Protein AF-A0A919GKR4-F1 (afdb_monomer_lite)

Structure (mmCIF, N/CA/C/O backbone):
data_AF-A0A919GKR4-F1
#
_entry.id   AF-A0A919GKR4-F1
#
loop_
_atom_site.group_PDB
_atom_site.id
_atom_site.type_symbol
_atom_site.label_atom_id
_atom_site.label_alt_id
_atom_site.label_comp_id
_atom_site.label_asym_id
_atom_site.label_entity_id
_atom_site.label_seq_id
_atom_site.pdbx_PDB_ins_code
_atom_site.Cartn_x
_atom_site.Cartn_y
_atom_site.Cartn_z
_atom_site.occupancy
_atom_site.B_iso_or_equiv
_atom_site.auth_seq_id
_atom_site.auth_comp_id
_atom_site.auth_asym_id
_atom_site.auth_atom_id
_atom_site.pdbx_PDB_model_num
ATOM 1 N N . MET A 1 1 ? -2.714 -16.351 -31.106 1.00 46.91 1 MET A N 1
ATOM 2 C CA . MET A 1 1 ? -1.427 -17.056 -31.265 1.00 46.91 1 MET A CA 1
ATOM 3 C C . MET A 1 1 ? -0.667 -16.316 -32.355 1.00 46.91 1 MET A C 1
ATOM 5 O O . MET A 1 1 ? -1.155 -16.273 -33.475 1.00 46.91 1 MET A O 1
ATOM 9 N N . LEU A 1 2 ? 0.404 -15.600 -32.004 1.00 59.09 2 LEU A N 1
ATOM 10 C CA . LEU A 1 2 ? 1.210 -14.805 -32.942 1.00 59.09 2 LEU A CA 1
ATOM 11 C C . LEU A 1 2 ? 2.044 -15.771 -33.797 1.00 59.09 2 LEU A C 1
ATOM 13 O O . LEU A 1 2 ? 3.180 -16.077 -33.456 1.00 59.09 2 LEU A O 1
ATOM 17 N N . ALA A 1 3 ? 1.441 -16.348 -34.834 1.00 63.16 3 ALA A N 1
ATOM 18 C CA . ALA A 1 3 ? 2.159 -17.177 -35.792 1.00 63.16 3 ALA A CA 1
ATOM 19 C C . ALA A 1 3 ? 2.723 -16.273 -36.889 1.00 63.16 3 ALA A C 1
ATOM 21 O O . ALA A 1 3 ? 1.982 -15.492 -37.488 1.00 63.16 3 ALA A O 1
ATOM 22 N N . ALA A 1 4 ? 4.022 -16.392 -37.149 1.00 66.75 4 ALA A N 1
ATOM 23 C CA . ALA A 1 4 ? 4.719 -15.628 -38.171 1.00 66.75 4 ALA A CA 1
ATOM 24 C C . ALA A 1 4 ? 5.167 -16.570 -39.304 1.00 66.75 4 ALA A C 1
ATOM 26 O O . ALA A 1 4 ? 6.333 -16.947 -39.374 1.00 66.75 4 ALA A O 1
ATOM 27 N N . PRO A 1 5 ? 4.246 -16.988 -40.196 1.00 70.94 5 PRO A N 1
ATOM 28 C CA . PRO A 1 5 ? 4.514 -18.006 -41.221 1.00 70.94 5 PRO A CA 1
ATOM 29 C C . PRO A 1 5 ? 5.500 -17.556 -42.312 1.00 70.94 5 PRO A C 1
ATOM 31 O O . PRO A 1 5 ? 5.825 -18.335 -43.197 1.00 70.94 5 PRO A O 1
ATOM 34 N N . HIS A 1 6 ? 5.946 -16.299 -42.268 1.00 77.06 6 HIS A N 1
ATOM 35 C CA . HIS A 1 6 ? 6.882 -15.692 -43.212 1.00 77.06 6 HIS A CA 1
ATOM 36 C C . HIS A 1 6 ? 8.323 -15.623 -42.675 1.00 77.06 6 HIS A C 1
ATOM 38 O O . HIS A 1 6 ? 9.181 -15.054 -43.343 1.00 77.06 6 HIS A O 1
ATOM 44 N N . LEU A 1 7 ? 8.584 -16.131 -41.464 1.00 78.62 7 LEU A N 1
ATOM 45 C CA . LEU A 1 7 ? 9.922 -16.146 -40.872 1.00 78.62 7 LEU A CA 1
ATOM 46 C C . LEU A 1 7 ? 10.597 -17.510 -41.023 1.00 78.62 7 LEU A C 1
ATOM 48 O O . LEU A 1 7 ? 9.984 -18.551 -40.792 1.00 78.62 7 LEU A O 1
ATOM 52 N N . GLU A 1 8 ? 11.889 -17.468 -41.350 1.00 81.81 8 GLU A N 1
ATOM 53 C CA . GLU A 1 8 ? 12.755 -18.644 -41.409 1.00 81.81 8 GLU A CA 1
ATOM 54 C C . GLU A 1 8 ? 12.859 -19.332 -40.033 1.00 81.81 8 GLU A C 1
ATOM 56 O O . GLU A 1 8 ? 12.955 -18.642 -39.004 1.00 81.81 8 GLU A O 1
ATOM 61 N N . PRO A 1 9 ? 12.896 -20.678 -39.984 1.00 73.88 9 PRO A N 1
ATOM 62 C CA . PRO A 1 9 ? 13.061 -21.433 -38.745 1.00 73.88 9 PRO A CA 1
ATOM 63 C C . PRO A 1 9 ? 14.278 -20.966 -37.934 1.00 73.88 9 PRO A C 1
ATOM 65 O O . PRO A 1 9 ? 15.382 -20.846 -38.456 1.00 73.88 9 PRO A O 1
ATOM 68 N N . GLY A 1 10 ? 14.076 -20.710 -36.639 1.00 78.50 10 GLY A N 1
ATOM 69 C CA . GLY A 1 10 ? 15.117 -20.190 -35.741 1.00 78.50 10 GLY A CA 1
ATOM 70 C C . GLY A 1 10 ? 15.187 -18.661 -35.660 1.00 78.50 10 GLY A C 1
ATOM 71 O O . GLY A 1 10 ? 15.943 -18.135 -34.844 1.00 78.50 10 GLY A O 1
ATOM 72 N N . THR A 1 11 ? 14.373 -17.940 -36.435 1.00 82.69 11 THR A N 1
ATOM 73 C CA . THR A 1 11 ? 14.304 -16.474 -36.374 1.00 82.69 11 THR A CA 1
ATOM 74 C C . THR A 1 11 ? 13.203 -16.013 -35.423 1.00 82.69 11 THR A C 1
ATOM 76 O O . THR A 1 11 ? 12.078 -16.512 -35.451 1.00 82.69 11 THR A O 1
ATOM 79 N N . VAL A 1 12 ? 13.511 -15.030 -34.576 1.00 82.25 12 VAL A N 1
ATOM 80 C CA . VAL A 1 12 ? 12.524 -14.412 -33.682 1.00 82.25 12 VAL A CA 1
ATOM 81 C C . VAL A 1 12 ? 11.721 -13.368 -34.455 1.00 82.25 12 VAL A C 1
ATOM 83 O O . VAL A 1 12 ? 12.293 -12.436 -35.022 1.00 82.25 12 VAL A O 1
ATOM 86 N N . ASP A 1 13 ? 10.391 -13.471 -34.418 1.00 88.62 13 ASP A N 1
ATOM 87 C CA . ASP A 1 13 ? 9.524 -12.364 -34.823 1.00 88.62 13 ASP A CA 1
ATOM 88 C C . ASP A 1 13 ? 9.661 -11.227 -33.802 1.00 88.62 13 ASP A C 1
ATOM 90 O O . ASP A 1 13 ? 9.062 -11.243 -32.721 1.00 88.62 13 ASP A O 1
ATOM 94 N N . TRP A 1 14 ? 10.474 -10.228 -34.140 1.00 87.44 14 TRP A N 1
ATOM 95 C CA . TRP A 1 14 ? 10.726 -9.093 -33.261 1.00 87.44 14 TRP A CA 1
ATOM 96 C C . TRP A 1 14 ? 9.448 -8.307 -32.947 1.00 87.44 14 TRP A C 1
ATOM 98 O O . TRP A 1 14 ? 9.331 -7.776 -31.847 1.00 87.44 14 TRP A O 1
ATOM 108 N N . ARG A 1 15 ? 8.467 -8.260 -33.861 1.00 90.44 15 ARG A N 1
ATOM 109 C CA . ARG A 1 15 ? 7.211 -7.524 -33.652 1.00 90.44 15 ARG A CA 1
ATOM 110 C C . ARG A 1 15 ? 6.349 -8.235 -32.623 1.00 90.44 15 ARG A C 1
ATOM 112 O O . ARG A 1 15 ? 5.851 -7.597 -31.695 1.00 90.44 15 ARG A O 1
ATOM 119 N N . ALA A 1 16 ? 6.212 -9.554 -32.763 1.00 88.50 16 ALA A N 1
ATOM 120 C CA . ALA A 1 16 ? 5.515 -10.382 -31.787 1.00 88.50 16 ALA A CA 1
ATOM 121 C C . ALA A 1 16 ? 6.204 -10.313 -30.415 1.00 88.50 16 ALA A C 1
ATOM 123 O O . ALA A 1 16 ? 5.535 -10.101 -29.404 1.00 88.50 16 ALA A O 1
ATOM 124 N N . TYR A 1 17 ? 7.538 -10.396 -30.385 1.00 90.25 17 TYR A N 1
ATOM 125 C CA . TYR A 1 17 ? 8.323 -10.253 -29.161 1.00 90.25 17 TYR A CA 1
ATOM 126 C C . TYR A 1 17 ? 8.105 -8.890 -28.490 1.00 90.25 17 TYR A C 1
ATOM 128 O O . TYR A 1 17 ? 7.790 -8.834 -27.301 1.00 90.25 17 TYR A O 1
ATOM 136 N N . THR A 1 18 ? 8.194 -7.787 -29.244 1.00 94.44 18 THR A N 1
ATOM 137 C CA . THR A 1 18 ? 7.924 -6.440 -28.725 1.00 94.44 18 THR A CA 1
ATOM 138 C C . THR A 1 18 ? 6.516 -6.344 -28.146 1.00 94.44 1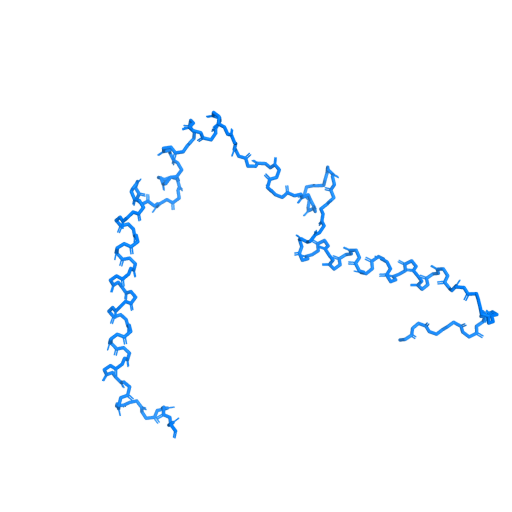8 THR A C 1
ATOM 140 O O . THR A 1 18 ? 6.354 -5.829 -27.041 1.00 94.44 18 THR A O 1
ATOM 143 N N . PHE A 1 19 ? 5.501 -6.872 -28.835 1.00 95.19 19 PHE A N 1
ATOM 144 C CA . PHE A 1 19 ? 4.130 -6.848 -28.330 1.00 95.19 19 PHE A CA 1
ATOM 145 C C . PHE A 1 19 ? 3.978 -7.640 -27.026 1.00 95.19 19 PHE A C 1
ATOM 147 O O . PHE A 1 19 ? 3.381 -7.136 -26.076 1.00 95.19 19 PHE A O 1
ATOM 154 N N . CYS A 1 20 ? 4.566 -8.836 -26.940 1.00 94.75 20 CYS A N 1
ATOM 155 C CA . CYS A 1 20 ? 4.568 -9.636 -25.715 1.00 94.75 20 CYS A CA 1
ATOM 156 C C . CYS A 1 20 ? 5.230 -8.902 -24.542 1.00 94.75 20 CYS A C 1
ATOM 158 O O . CYS A 1 20 ? 4.668 -8.860 -23.449 1.00 94.75 20 CYS A O 1
ATOM 160 N N . VAL A 1 21 ? 6.393 -8.279 -24.760 1.00 96.25 21 VAL A N 1
ATOM 161 C CA . VAL A 1 21 ? 7.084 -7.506 -23.715 1.00 96.25 21 VAL A CA 1
ATOM 162 C C . VAL A 1 21 ? 6.247 -6.301 -23.276 1.00 96.25 21 VAL A C 1
ATOM 164 O O . VAL A 1 21 ? 6.151 -6.027 -22.077 1.00 96.25 21 VAL A O 1
ATOM 167 N N . LEU A 1 22 ? 5.615 -5.592 -24.216 1.00 96.94 22 LEU A N 1
ATOM 168 C CA . LEU A 1 22 ? 4.751 -4.448 -23.912 1.00 96.94 22 LEU A CA 1
ATOM 169 C C . LEU A 1 22 ? 3.504 -4.857 -23.120 1.00 96.94 22 LEU A C 1
ATOM 171 O O . LEU A 1 22 ? 3.163 -4.183 -22.148 1.00 96.94 22 LEU A O 1
ATOM 175 N N . GLU A 1 23 ? 2.847 -5.955 -23.497 1.00 96.81 23 GLU A N 1
ATOM 176 C CA . GLU A 1 23 ? 1.675 -6.476 -22.785 1.00 96.81 23 GLU A CA 1
ATOM 177 C C . GLU A 1 23 ? 2.044 -6.887 -21.358 1.00 96.81 23 GLU A C 1
ATOM 179 O O . GLU A 1 23 ? 1.436 -6.395 -20.404 1.00 96.81 23 GLU A O 1
ATOM 184 N N . GLN A 1 24 ? 3.113 -7.671 -21.199 1.00 97.25 24 GLN A N 1
ATOM 185 C CA . GLN A 1 24 ? 3.580 -8.109 -19.888 1.00 97.25 24 GLN A CA 1
ATOM 186 C C . GLN A 1 24 ? 3.980 -6.916 -19.009 1.00 97.25 24 GLN A C 1
ATOM 188 O O . GLN A 1 24 ? 3.591 -6.842 -17.841 1.00 97.25 24 GLN A O 1
ATOM 193 N N . THR A 1 25 ? 4.699 -5.940 -19.567 1.00 96.62 25 THR A N 1
ATOM 194 C CA . THR A 1 25 ? 5.080 -4.717 -18.844 1.00 96.62 25 THR A CA 1
ATOM 195 C C . THR A 1 25 ? 3.843 -3.935 -18.411 1.00 96.62 25 THR A C 1
ATOM 197 O O . THR A 1 25 ? 3.731 -3.541 -17.251 1.00 96.62 25 THR A O 1
ATOM 200 N N . HIS A 1 26 ? 2.872 -3.747 -19.306 1.00 96.19 26 HIS A N 1
ATOM 201 C CA . HIS A 1 26 ? 1.622 -3.067 -18.983 1.00 96.19 26 HIS A CA 1
ATOM 202 C C . HIS A 1 26 ? 0.838 -3.798 -17.884 1.00 96.19 26 HIS A C 1
ATOM 204 O O . HIS A 1 26 ? 0.339 -3.161 -16.951 1.00 96.19 26 HIS A O 1
ATOM 210 N N . ARG A 1 27 ? 0.781 -5.132 -17.935 1.00 97.69 27 ARG A N 1
ATOM 211 C CA . ARG A 1 27 ? 0.148 -5.959 -16.905 1.00 97.69 27 ARG A CA 1
ATOM 212 C C . ARG A 1 27 ? 0.829 -5.794 -15.547 1.00 97.69 27 ARG A C 1
ATOM 214 O O . ARG A 1 27 ? 0.131 -5.594 -14.554 1.00 97.69 27 ARG A O 1
ATOM 221 N N . MET A 1 28 ? 2.161 -5.800 -15.503 1.00 97.50 28 MET A N 1
ATOM 222 C CA . MET A 1 28 ? 2.932 -5.597 -14.269 1.00 97.50 28 MET A CA 1
ATOM 223 C C . MET A 1 28 ? 2.793 -4.174 -13.707 1.00 97.50 28 MET A C 1
ATOM 225 O O . MET A 1 28 ? 2.729 -3.996 -12.489 1.00 97.50 28 MET A O 1
ATOM 229 N N . LEU A 1 29 ? 2.693 -3.156 -14.568 1.00 96.50 29 LEU A N 1
ATOM 230 C CA . LEU A 1 29 ? 2.408 -1.775 -14.155 1.00 96.50 29 LEU A CA 1
ATOM 231 C C . LEU A 1 29 ? 0.996 -1.656 -13.558 1.00 96.50 29 LEU A C 1
ATOM 233 O O . LEU A 1 29 ? 0.797 -0.982 -12.543 1.00 96.50 29 LEU A O 1
ATOM 237 N N . ARG A 1 30 ? 0.005 -2.340 -14.150 1.00 95.75 30 ARG A N 1
ATOM 238 C CA . ARG A 1 30 ? -1.376 -2.381 -13.640 1.00 95.75 30 ARG A CA 1
ATOM 239 C C . ARG A 1 30 ? -1.499 -3.104 -12.307 1.00 95.75 30 ARG A C 1
ATOM 241 O O . ARG A 1 30 ? -2.208 -2.606 -11.438 1.00 95.75 30 ARG A O 1
ATOM 248 N N . SER A 1 31 ? -0.808 -4.227 -12.133 1.00 95.56 31 SER A N 1
ATOM 249 C CA . SER A 1 31 ? -0.786 -4.974 -10.872 1.00 95.56 31 SER A CA 1
ATOM 250 C C . SER A 1 31 ? 0.144 -4.369 -9.814 1.00 95.56 31 SER A C 1
ATOM 252 O O . SER A 1 31 ? 0.263 -4.938 -8.733 1.00 95.56 31 SER A O 1
ATOM 254 N N . LYS A 1 32 ? 0.784 -3.221 -10.100 1.00 93.50 32 LYS A N 1
ATOM 255 C CA . LYS A 1 32 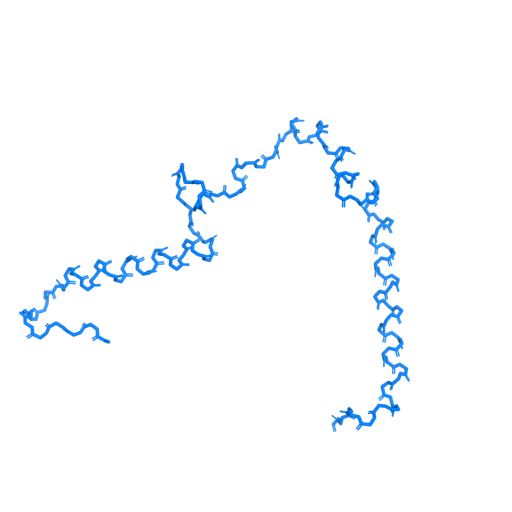? 1.715 -2.526 -9.193 1.00 93.50 32 LYS A CA 1
ATOM 256 C C . LYS A 1 32 ? 2.897 -3.409 -8.753 1.00 93.50 32 LYS A C 1
ATOM 258 O O . LYS A 1 32 ? 3.361 -3.302 -7.622 1.00 93.50 32 LYS A O 1
ATOM 263 N N . GLN A 1 33 ? 3.379 -4.272 -9.651 1.00 95.62 33 GLN A N 1
ATOM 264 C CA . GLN A 1 33 ? 4.577 -5.099 -9.438 1.00 95.62 33 GLN A CA 1
ATOM 265 C C . GLN A 1 33 ? 5.863 -4.394 -9.876 1.00 95.62 33 GLN A C 1
ATOM 267 O O . GLN A 1 33 ? 6.917 -4.607 -9.285 1.00 95.62 33 GLN A O 1
ATOM 272 N N . VAL A 1 34 ? 5.778 -3.547 -10.903 1.00 95.56 34 VAL A N 1
ATOM 273 C CA . VAL A 1 34 ? 6.874 -2.673 -11.341 1.00 95.56 34 VAL A CA 1
ATOM 274 C C . VAL A 1 34 ? 6.392 -1.233 -11.363 1.00 95.56 34 VAL A C 1
ATOM 276 O O . VAL A 1 34 ? 5.202 -0.967 -11.548 1.00 95.56 34 VAL A O 1
ATOM 279 N N . PHE A 1 35 ? 7.329 -0.305 -11.193 1.00 96.06 35 PHE A N 1
ATOM 280 C CA . PHE A 1 35 ? 7.040 1.119 -11.120 1.00 96.06 35 PHE A CA 1
ATOM 281 C C . PHE A 1 35 ? 7.938 1.902 -12.068 1.00 96.06 35 PHE A C 1
ATOM 283 O O . PHE A 1 35 ? 9.140 1.653 -12.166 1.00 96.06 35 PHE A O 1
ATOM 290 N N . ALA A 1 36 ? 7.352 2.877 -12.755 1.00 94.25 36 ALA A N 1
ATOM 291 C CA . ALA A 1 36 ? 8.082 3.767 -13.643 1.00 94.25 36 ALA A CA 1
ATOM 292 C C . ALA A 1 36 ? 8.603 4.980 -12.861 1.00 94.25 36 ALA A C 1
ATOM 294 O O . ALA A 1 36 ? 7.826 5.731 -12.263 1.00 94.25 36 ALA A O 1
ATOM 295 N N . LYS A 1 37 ? 9.922 5.201 -12.891 1.00 92.94 37 LYS A N 1
ATOM 296 C CA . LYS A 1 37 ? 10.538 6.400 -12.304 1.00 92.94 37 LYS A CA 1
ATOM 297 C C . LYS A 1 37 ? 9.961 7.659 -12.957 1.00 92.94 37 LYS A C 1
ATOM 299 O O . LYS A 1 37 ? 9.706 7.671 -14.158 1.00 92.94 37 LYS A O 1
ATOM 304 N N . ASN A 1 38 ? 9.750 8.706 -12.161 1.00 87.56 38 ASN A N 1
ATOM 305 C CA . ASN A 1 38 ? 9.207 10.002 -12.595 1.00 87.56 38 ASN A CA 1
ATOM 306 C C . ASN A 1 38 ? 7.817 9.946 -13.261 1.00 87.56 38 ASN A C 1
ATOM 308 O O . ASN A 1 38 ? 7.395 10.912 -13.892 1.00 87.56 38 ASN A O 1
ATOM 312 N N . SER A 1 39 ? 7.074 8.845 -13.113 1.00 90.62 39 SER A N 1
ATOM 313 C CA . SER A 1 39 ? 5.697 8.753 -13.598 1.00 90.62 39 SER A CA 1
ATOM 314 C C . SER A 1 39 ? 4.708 9.107 -12.493 1.00 90.62 39 SER A C 1
ATOM 316 O O . SER A 1 39 ? 4.719 8.507 -11.421 1.00 90.62 39 SER A O 1
ATOM 318 N N . SER A 1 40 ? 3.786 10.029 -12.771 1.00 87.56 40 SER A N 1
ATOM 319 C CA . SER A 1 40 ? 2.665 10.317 -11.869 1.00 87.56 40 SER A CA 1
ATOM 320 C C . SER A 1 40 ? 1.658 9.162 -11.806 1.00 87.56 40 SER A C 1
ATOM 322 O O . SER A 1 40 ? 1.123 8.869 -10.741 1.00 87.56 40 SER A O 1
ATOM 324 N N . LYS A 1 41 ? 1.423 8.479 -12.934 1.00 92.69 41 LYS A N 1
ATOM 325 C CA . LYS A 1 41 ? 0.434 7.394 -13.066 1.00 92.69 41 LYS A CA 1
ATOM 326 C C . LYS A 1 41 ? 0.976 6.026 -12.640 1.00 92.69 41 LYS A C 1
ATOM 328 O O . LYS A 1 41 ? 0.265 5.237 -12.013 1.00 92.69 41 LYS A O 1
ATOM 333 N N . TRP A 1 42 ? 2.223 5.735 -13.003 1.00 95.19 42 TRP A N 1
ATOM 334 C CA . TRP A 1 42 ? 2.845 4.422 -12.815 1.00 95.19 42 TRP A CA 1
ATOM 335 C C . TRP A 1 42 ? 4.023 4.425 -11.834 1.00 95.19 42 TRP A C 1
ATOM 337 O O . TRP A 1 42 ? 4.714 3.415 -11.722 1.00 95.19 42 TRP A O 1
ATOM 347 N N . GLY A 1 43 ? 4.271 5.536 -11.138 1.00 94.12 43 GLY A N 1
ATOM 348 C CA . GLY A 1 43 ? 5.294 5.612 -10.098 1.00 94.12 43 GLY A CA 1
ATOM 349 C C . GLY A 1 43 ? 4.934 4.805 -8.854 1.00 94.12 43 GLY A C 1
ATOM 350 O O . GLY A 1 43 ? 3.773 4.433 -8.653 1.00 94.12 43 GLY A O 1
ATOM 351 N N . ASP A 1 44 ? 5.943 4.541 -8.023 1.00 93.62 44 ASP A N 1
ATOM 352 C CA . ASP A 1 44 ? 5.747 3.894 -6.729 1.00 93.62 44 ASP A CA 1
ATOM 353 C C . ASP A 1 44 ? 5.069 4.882 -5.768 1.00 93.62 44 ASP A C 1
ATOM 355 O O . ASP A 1 44 ? 5.678 5.899 -5.415 1.00 93.62 44 ASP A O 1
ATOM 359 N N . PRO A 1 45 ? 3.821 4.630 -5.332 1.00 88.56 45 PRO A N 1
ATOM 360 C CA . PRO A 1 45 ? 3.156 5.508 -4.378 1.00 88.56 45 PRO A CA 1
ATOM 361 C C . PRO A 1 45 ? 3.889 5.559 -3.032 1.00 88.56 45 PRO A C 1
ATOM 363 O O . PRO A 1 45 ? 3.795 6.564 -2.331 1.00 88.56 45 PRO A O 1
ATOM 366 N N . ARG A 1 46 ? 4.653 4.514 -2.679 1.00 88.50 46 ARG A N 1
ATOM 367 C CA . ARG A 1 46 ? 5.379 4.434 -1.407 1.00 88.50 46 ARG A CA 1
ATOM 368 C C . ARG A 1 46 ? 6.569 5.378 -1.345 1.00 88.50 46 ARG A C 1
ATOM 370 O O . ARG A 1 46 ? 6.945 5.800 -0.259 1.00 88.50 46 ARG A O 1
ATOM 377 N N . ALA A 1 47 ? 7.107 5.780 -2.495 1.00 88.12 47 ALA A N 1
ATOM 378 C CA . ALA A 1 47 ? 8.202 6.743 -2.564 1.00 88.12 47 ALA A CA 1
ATOM 379 C C . ALA A 1 47 ? 7.823 8.134 -2.017 1.00 88.12 47 ALA A C 1
ATOM 381 O O . ALA A 1 47 ? 8.702 8.956 -1.785 1.00 88.12 47 ALA A O 1
ATOM 382 N N . LYS A 1 48 ? 6.525 8.409 -1.826 1.00 86.06 48 LYS A N 1
ATOM 383 C CA . LYS A 1 48 ? 6.008 9.665 -1.261 1.00 86.06 48 LYS A CA 1
ATOM 384 C C . LYS A 1 48 ? 5.643 9.566 0.222 1.00 86.06 48 LYS A C 1
ATOM 386 O O . LYS A 1 48 ? 5.104 10.526 0.767 1.00 86.06 48 LYS A O 1
ATOM 391 N N . LEU A 1 49 ? 5.854 8.413 0.857 1.00 90.69 49 LEU A N 1
ATOM 392 C CA . LEU A 1 49 ? 5.521 8.245 2.267 1.00 90.69 49 LEU A CA 1
ATOM 393 C C . LEU A 1 49 ? 6.465 9.072 3.138 1.00 90.69 49 LEU A C 1
ATOM 395 O O . LEU A 1 49 ? 7.669 9.138 2.887 1.00 90.69 49 LEU A O 1
ATOM 399 N N . LEU A 1 50 ? 5.896 9.684 4.176 1.00 92.19 50 LEU A N 1
ATOM 400 C CA . LEU A 1 50 ? 6.676 10.331 5.220 1.00 92.19 50 LEU A CA 1
ATOM 401 C C . LEU A 1 50 ? 7.476 9.265 5.972 1.00 92.19 50 LEU A C 1
ATOM 403 O O . LEU A 1 50 ? 6.970 8.180 6.257 1.00 92.19 50 LEU A O 1
ATOM 407 N N . ALA A 1 51 ? 8.720 9.588 6.302 1.00 91.94 51 ALA A N 1
ATOM 408 C CA . ALA A 1 51 ? 9.611 8.722 7.057 1.00 91.94 51 ALA A CA 1
ATOM 409 C C . ALA A 1 51 ? 10.428 9.549 8.055 1.00 91.94 51 ALA A C 1
ATOM 411 O O . ALA A 1 51 ? 10.595 10.760 7.884 1.00 91.94 51 ALA A O 1
ATOM 412 N N . GLY A 1 52 ? 10.939 8.882 9.092 1.00 93.62 52 GLY A N 1
ATOM 413 C CA . GLY A 1 52 ? 11.764 9.507 10.123 1.00 93.62 52 GLY A CA 1
ATOM 414 C C . GLY A 1 52 ? 11.048 10.663 10.820 1.00 93.62 52 GLY A C 1
ATOM 415 O O . GLY A 1 52 ? 9.877 10.558 11.178 1.00 93.62 52 GLY A O 1
ATOM 416 N N . GLU A 1 53 ? 11.752 11.779 10.982 1.00 94.19 53 GLU A N 1
ATOM 417 C CA . GLU A 1 53 ? 11.254 12.954 11.700 1.00 94.19 53 GLU A CA 1
ATOM 418 C C . GLU A 1 53 ? 9.980 13.545 11.078 1.00 94.19 53 GLU A C 1
ATOM 420 O O . GLU A 1 53 ? 9.041 13.877 11.798 1.00 94.19 53 GLU A O 1
ATOM 425 N N . ALA A 1 54 ? 9.898 13.605 9.745 1.00 92.56 54 ALA A N 1
ATOM 426 C CA . ALA A 1 54 ? 8.716 14.126 9.059 1.00 92.56 54 ALA A CA 1
ATOM 427 C C . ALA A 1 54 ? 7.462 13.282 9.347 1.00 92.56 54 ALA A C 1
ATOM 429 O O . ALA A 1 54 ? 6.356 13.815 9.433 1.00 92.56 54 ALA A O 1
ATOM 430 N N . TRP A 1 55 ? 7.626 11.964 9.522 1.00 93.12 55 TRP A N 1
ATOM 431 C CA . TRP A 1 55 ? 6.533 11.102 9.968 1.00 93.12 55 TRP A CA 1
ATO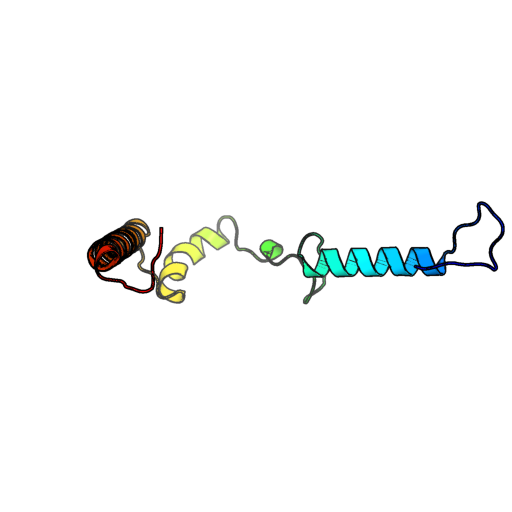M 432 C C . TRP A 1 55 ? 6.184 11.353 11.431 1.00 93.12 55 TRP A C 1
ATOM 434 O O . TRP A 1 55 ? 5.012 11.541 11.733 1.00 93.12 55 TRP A O 1
ATOM 444 N N . GLU A 1 56 ? 7.169 11.409 12.327 1.00 93.38 56 GLU A N 1
ATOM 445 C CA . GLU A 1 56 ? 6.925 11.631 13.759 1.00 93.38 56 GLU A CA 1
ATOM 446 C C . GLU A 1 56 ? 6.211 12.962 14.041 1.00 93.38 56 GLU A C 1
ATOM 448 O O . GLU A 1 56 ? 5.322 13.012 14.889 1.00 93.38 56 GLU A O 1
ATOM 453 N N . GLN A 1 57 ? 6.517 14.015 13.279 1.00 93.75 57 GLN A N 1
ATOM 454 C CA . GLN A 1 57 ? 5.825 15.305 13.368 1.00 93.75 57 GLN A CA 1
ATOM 455 C C . GLN A 1 57 ? 4.364 15.229 12.896 1.00 93.75 57 GLN A C 1
ATOM 457 O O . GLN A 1 57 ? 3.488 15.866 13.481 1.00 93.75 57 GLN A O 1
ATOM 462 N N . ALA A 1 58 ? 4.080 14.451 11.847 1.00 90.88 58 ALA A N 1
ATOM 463 C CA . ALA A 1 58 ? 2.731 14.308 11.300 1.00 90.88 58 ALA A CA 1
ATOM 464 C C . ALA A 1 58 ? 1.876 13.279 12.064 1.00 90.88 58 ALA A C 1
ATOM 466 O O . ALA A 1 58 ? 0.657 13.421 12.140 1.00 90.88 58 ALA A O 1
ATOM 467 N N . ARG A 1 59 ? 2.496 12.249 12.650 1.00 90.00 59 ARG A N 1
ATOM 468 C CA . ARG A 1 59 ? 1.831 11.089 13.265 1.00 90.00 59 ARG A CA 1
ATOM 469 C C . ARG A 1 59 ? 0.695 11.452 14.234 1.00 90.00 59 ARG A C 1
ATOM 471 O O . ARG A 1 59 ? -0.342 10.801 14.141 1.00 90.00 59 ARG A O 1
ATOM 478 N N . PRO A 1 60 ? 0.808 12.465 15.119 1.00 88.81 60 PRO A N 1
ATOM 479 C CA . PRO A 1 60 ? -0.261 12.791 16.065 1.00 88.81 60 PRO A CA 1
ATOM 480 C C . PRO A 1 60 ? -1.544 13.325 15.411 1.00 88.81 60 PRO A C 1
ATOM 482 O O . PRO A 1 60 ? -2.623 13.168 15.976 1.00 88.81 60 PRO A O 1
ATOM 485 N N . THR A 1 61 ? -1.458 13.953 14.233 1.00 89.69 61 THR A N 1
ATOM 486 C CA . THR A 1 61 ? -2.621 14.560 13.554 1.00 89.69 61 THR A CA 1
ATOM 487 C C . THR A 1 61 ? -3.279 13.626 12.538 1.00 89.69 61 THR A C 1
ATOM 489 O O . THR A 1 61 ? -4.423 13.848 12.138 1.00 89.69 61 THR A O 1
ATOM 492 N N . VAL A 1 62 ? -2.588 12.553 12.142 1.00 88.88 62 VAL A N 1
ATOM 493 C CA . VAL A 1 62 ? -3.065 11.576 11.154 1.00 88.88 62 VAL A CA 1
ATOM 494 C C . VAL A 1 62 ? -4.348 10.851 11.593 1.00 88.88 62 VAL A C 1
ATOM 496 O O . VAL A 1 62 ? -5.266 10.780 10.780 1.00 88.88 62 VAL A O 1
ATOM 499 N N . PRO A 1 63 ? -4.501 10.348 12.837 1.00 87.31 63 PRO A N 1
ATOM 500 C CA . PRO A 1 63 ? -5.751 9.706 13.248 1.00 87.31 63 PRO A CA 1
ATOM 501 C C . PRO A 1 63 ? -6.951 10.650 13.135 1.00 87.31 63 PRO A C 1
ATOM 503 O O . PRO A 1 63 ? -7.969 10.286 12.552 1.00 87.31 63 PRO A O 1
ATOM 506 N N . ALA A 1 64 ? -6.792 11.898 13.586 1.00 86.31 64 ALA A N 1
ATOM 507 C CA . ALA A 1 64 ? -7.847 12.904 13.527 1.00 86.31 64 ALA A CA 1
ATOM 508 C C . ALA A 1 64 ? -8.263 13.231 12.083 1.00 86.31 64 ALA A C 1
ATOM 510 O O . ALA A 1 64 ? -9.455 13.319 11.796 1.00 86.31 64 ALA A O 1
ATOM 511 N N . SER A 1 65 ? -7.307 13.359 11.154 1.00 88.25 65 SER A N 1
ATOM 512 C CA . SER A 1 65 ? -7.616 13.626 9.740 1.00 88.25 65 SER A CA 1
ATOM 513 C C . SER A 1 65 ? -8.298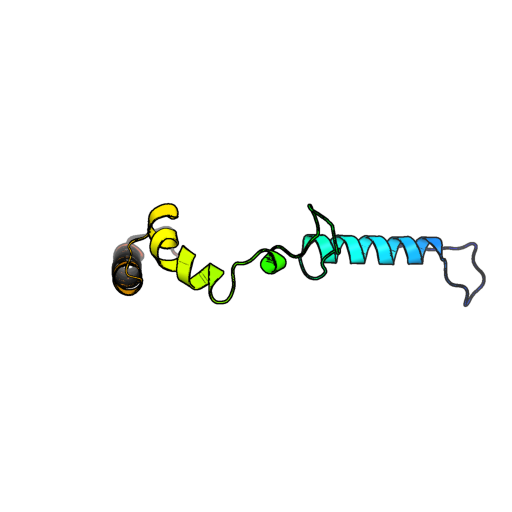 12.448 9.036 1.00 88.25 65 SER A C 1
ATOM 515 O O . SER A 1 65 ? -9.054 12.654 8.089 1.00 88.25 65 SER A O 1
ATOM 517 N N . LEU A 1 66 ? -8.079 11.225 9.525 1.00 87.50 66 LEU A N 1
ATOM 518 C CA . LEU A 1 66 ? -8.735 10.009 9.045 1.00 87.50 66 LEU A CA 1
ATOM 519 C C . LEU A 1 66 ? -10.069 9.714 9.755 1.00 87.50 66 LEU A C 1
ATOM 521 O O . LEU A 1 66 ? -10.702 8.705 9.448 1.00 87.50 66 LEU A O 1
ATOM 525 N N . GLY A 1 67 ? -10.502 10.558 10.701 1.00 87.00 67 GLY A N 1
ATOM 526 C CA . GLY A 1 67 ? -11.695 10.306 11.517 1.00 87.00 67 GLY A CA 1
ATOM 527 C C . GLY A 1 67 ? -11.556 9.080 12.428 1.00 87.00 67 GLY A C 1
ATOM 528 O O . GLY A 1 67 ? -12.552 8.444 12.774 1.00 87.00 67 GLY A O 1
ATOM 529 N N . LEU A 1 68 ? -10.321 8.717 12.775 1.00 85.88 68 LEU A N 1
ATOM 530 C CA . LEU A 1 68 ? -9.982 7.602 13.650 1.00 85.88 68 LEU A CA 1
ATOM 531 C C . LEU A 1 68 ? -9.705 8.104 15.074 1.00 85.88 68 LEU A C 1
ATOM 533 O O . LEU A 1 68 ? -9.223 9.226 15.253 1.00 85.88 68 LEU A O 1
ATOM 537 N N . PRO A 1 69 ? -9.983 7.281 16.101 1.00 82.56 69 PRO A N 1
ATOM 538 C CA . PRO A 1 69 ? -9.596 7.611 17.467 1.00 82.56 69 PRO A CA 1
ATOM 539 C C . PRO A 1 69 ? -8.069 7.693 17.584 1.00 82.56 69 PRO A C 1
ATOM 541 O O . PRO A 1 69 ? -7.332 7.048 16.835 1.00 82.56 69 PRO A O 1
ATOM 544 N N . GLY A 1 70 ? -7.595 8.505 18.532 1.00 77.50 70 GLY A N 1
ATOM 545 C CA . GLY A 1 70 ? -6.163 8.720 18.754 1.00 77.50 70 GLY A CA 1
ATOM 546 C C . GLY A 1 70 ? -5.423 7.485 19.278 1.00 77.50 70 GLY A C 1
ATOM 547 O O . GLY A 1 70 ? -4.207 7.405 19.129 1.00 77.50 70 GLY A O 1
ATOM 548 N N . GLU A 1 71 ? -6.148 6.523 19.855 1.00 82.44 71 GLU A N 1
ATOM 549 C CA . GLU A 1 71 ? -5.605 5.275 20.389 1.00 82.44 71 GLU A CA 1
ATOM 550 C C . GLU A 1 71 ? -6.107 4.082 19.556 1.00 82.44 71 GLU A C 1
ATOM 552 O O . GLU A 1 71 ? -7.297 3.948 19.254 1.00 82.44 71 GLU A O 1
ATOM 557 N N . ALA A 1 72 ? -5.175 3.231 19.123 1.00 84.56 72 ALA A N 1
ATOM 558 C CA . ALA A 1 72 ? -5.468 2.134 18.207 1.00 84.56 72 ALA A CA 1
ATOM 559 C C . ALA A 1 72 ? -6.176 0.968 18.910 1.00 84.56 72 ALA A C 1
ATOM 561 O O . ALA A 1 72 ? -7.050 0.332 18.316 1.00 84.56 72 ALA A O 1
ATOM 562 N N . GLY A 1 73 ? -5.812 0.689 20.162 1.00 88.06 73 GLY A N 1
ATOM 563 C CA . GLY A 1 73 ? -6.413 -0.349 20.991 1.00 88.06 73 GLY A CA 1
ATOM 564 C C . GLY A 1 73 ? -7.907 -0.134 21.213 1.00 88.06 73 GLY A C 1
ATOM 565 O O . GLY A 1 73 ? -8.677 -1.072 21.020 1.00 88.06 73 GLY A O 1
ATOM 566 N N . GLU A 1 74 ? -8.343 1.090 21.511 1.00 86.19 74 GLU A N 1
ATOM 567 C C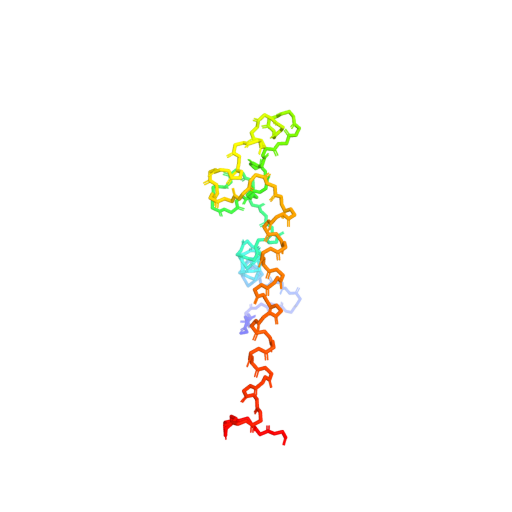A . GLU A 1 74 ? -9.770 1.422 21.642 1.00 86.19 74 GLU A CA 1
ATOM 568 C C . GLU A 1 74 ? -10.547 1.132 20.350 1.00 86.19 74 GLU A C 1
ATOM 570 O O . GLU A 1 74 ? -11.615 0.509 20.379 1.00 86.19 74 GLU A O 1
ATOM 575 N N . HIS A 1 75 ? -9.991 1.520 19.196 1.00 88.06 75 HIS A N 1
ATOM 576 C CA . HIS A 1 75 ? -10.612 1.225 17.905 1.00 88.06 75 HIS A CA 1
ATOM 577 C C . HIS A 1 75 ? -10.729 -0.279 17.666 1.00 88.06 75 HIS A C 1
ATOM 579 O O . HIS A 1 75 ? -11.785 -0.773 17.267 1.00 88.06 75 HIS A O 1
ATOM 585 N N . LEU A 1 76 ? -9.639 -1.013 17.898 1.00 92.38 76 LEU A N 1
ATOM 586 C CA . LEU A 1 76 ? -9.583 -2.453 17.672 1.00 92.38 76 LEU A CA 1
ATOM 587 C C . LEU A 1 76 ? -10.518 -3.206 18.617 1.00 92.38 76 LEU A C 1
ATOM 589 O O . LEU A 1 76 ? -11.211 -4.114 18.166 1.00 92.38 76 LEU A O 1
ATOM 593 N N . ALA A 1 77 ? -10.598 -2.801 19.884 1.00 92.81 77 ALA A N 1
ATOM 594 C CA . ALA A 1 77 ? -11.518 -3.380 20.854 1.00 92.81 77 ALA A CA 1
ATOM 595 C C . ALA A 1 77 ? -12.976 -3.199 20.407 1.00 92.81 77 ALA A C 1
ATOM 597 O O . ALA A 1 77 ? -13.730 -4.171 20.362 1.00 92.81 77 ALA A O 1
ATOM 598 N 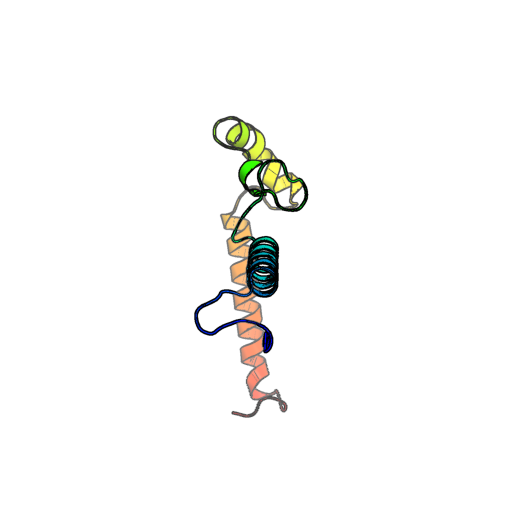N . ALA A 1 78 ? -13.357 -1.990 19.980 1.00 90.69 78 ALA A N 1
ATOM 599 C CA . ALA A 1 78 ? -14.699 -1.727 19.465 1.00 90.69 78 ALA A CA 1
ATOM 600 C C . ALA A 1 78 ? -15.022 -2.578 18.222 1.00 90.69 78 ALA A C 1
ATOM 602 O O . ALA A 1 78 ? -16.118 -3.132 18.104 1.00 90.69 78 ALA A O 1
ATOM 603 N N . ARG A 1 79 ? -14.061 -2.731 17.301 1.00 92.88 79 ARG A N 1
ATOM 604 C CA . ARG A 1 79 ? -14.221 -3.580 16.109 1.00 92.88 79 ARG A CA 1
ATOM 605 C C . ARG A 1 79 ? -14.309 -5.063 16.453 1.00 92.88 79 ARG A C 1
ATOM 607 O O . ARG A 1 79 ? -15.120 -5.756 15.847 1.00 92.88 79 ARG A O 1
ATOM 614 N N . ALA A 1 80 ? -13.523 -5.537 17.415 1.00 95.81 80 ALA A N 1
ATOM 615 C CA . ALA A 1 80 ? -13.552 -6.922 17.870 1.00 95.81 80 ALA A CA 1
ATOM 616 C C . ALA A 1 80 ? -14.904 -7.270 18.506 1.00 95.81 80 ALA A C 1
ATOM 618 O O . ALA A 1 80 ? -15.494 -8.283 18.144 1.00 95.81 80 ALA A O 1
ATOM 619 N N . VAL A 1 81 ? -15.432 -6.397 19.373 1.00 96.94 81 VAL A N 1
ATOM 620 C CA . VAL A 1 81 ? -16.761 -6.568 19.985 1.00 96.94 81 VAL A CA 1
ATOM 621 C C . VAL A 1 81 ? -17.860 -6.595 18.925 1.00 96.94 81 VAL A C 1
ATOM 623 O O . VAL A 1 81 ? -18.718 -7.474 18.957 1.00 96.94 81 VAL A O 1
ATOM 626 N N . LEU A 1 82 ? -17.829 -5.670 17.959 1.00 96.38 82 LEU A N 1
ATOM 627 C CA . LEU A 1 82 ? -18.802 -5.643 16.865 1.00 96.38 82 LEU A CA 1
ATOM 628 C C . LEU A 1 82 ? -18.749 -6.927 16.028 1.00 96.38 82 LEU A C 1
ATOM 630 O O . LEU A 1 82 ? -19.791 -7.501 15.709 1.00 96.38 82 LEU A O 1
ATOM 634 N N . LEU A 1 83 ? -17.543 -7.372 15.671 1.00 97.38 83 LEU A N 1
ATOM 635 C CA . LEU A 1 83 ? -17.328 -8.584 14.887 1.00 97.38 83 LEU A CA 1
ATOM 636 C C . LEU A 1 83 ? -17.883 -9.808 15.618 1.00 97.38 83 LEU A C 1
ATOM 638 O O . LEU A 1 83 ? -18.693 -10.547 15.065 1.00 97.38 83 LEU A O 1
ATOM 642 N N . ASP A 1 84 ? -17.482 -9.983 16.872 1.00 97.25 84 ASP A N 1
ATOM 643 C CA . ASP A 1 84 ? -17.892 -11.082 17.739 1.00 97.25 84 ASP A CA 1
ATOM 644 C C . ASP A 1 84 ? -19.414 -11.093 17.977 1.00 97.25 84 ASP A C 1
ATOM 646 O O . ASP A 1 84 ? -20.064 -12.128 17.832 1.00 97.25 84 ASP A O 1
ATOM 650 N N . GLY A 1 85 ? -20.015 -9.927 18.238 1.00 96.44 85 GLY A N 1
ATOM 651 C CA . GLY A 1 85 ? -21.468 -9.774 18.353 1.00 96.44 85 GLY A CA 1
ATOM 652 C C . GLY A 1 85 ? -22.208 -10.168 17.073 1.00 96.44 85 GLY A C 1
ATOM 653 O O . GLY A 1 85 ? -23.160 -10.946 17.129 1.00 96.44 85 GLY A O 1
ATOM 654 N N . THR A 1 86 ? -21.721 -9.707 15.916 1.00 95.12 86 THR A N 1
ATOM 655 C CA . THR A 1 86 ? -22.307 -10.033 14.604 1.00 95.12 86 THR A CA 1
ATOM 656 C C . THR A 1 86 ? -22.226 -11.535 14.325 1.00 95.12 86 THR A C 1
ATOM 658 O O . THR A 1 86 ? -23.205 -12.137 13.891 1.00 95.12 86 THR A O 1
ATOM 661 N N . TYR A 1 87 ? -21.089 -12.174 14.619 1.00 94.62 87 TYR A N 1
ATOM 662 C CA . TYR A 1 87 ? -20.941 -13.622 14.453 1.00 94.62 87 TYR A CA 1
ATOM 663 C C . TYR A 1 87 ? -21.913 -14.406 15.331 1.00 94.62 87 TYR A C 1
ATOM 665 O O . TYR A 1 87 ? -22.530 -15.354 14.847 1.00 94.62 87 TYR A O 1
ATOM 673 N N . ARG A 1 88 ? -22.087 -14.013 16.599 1.00 95.50 88 ARG A N 1
ATOM 674 C CA . ARG A 1 88 ? -23.045 -14.681 17.492 1.00 95.50 88 ARG A CA 1
ATOM 675 C C . ARG A 1 88 ? -24.491 -14.484 17.049 1.00 95.50 88 ARG A C 1
ATOM 677 O O . ARG A 1 88 ? -25.266 -15.430 17.129 1.00 95.50 88 ARG A O 1
ATOM 684 N N . GLU A 1 89 ? -24.849 -13.299 16.561 1.00 93.00 89 GLU A N 1
ATOM 685 C CA . GLU A 1 89 ? -26.179 -13.026 16.002 1.00 93.00 89 GLU A CA 1
ATOM 686 C C . GLU A 1 89 ? -26.457 -13.871 14.751 1.00 93.00 89 GLU A C 1
ATOM 688 O O . GLU A 1 89 ? -27.536 -14.441 14.602 1.00 93.00 89 GLU A O 1
ATOM 693 N N . VAL A 1 90 ? -25.478 -13.991 13.852 1.00 92.31 90 VAL A N 1
ATOM 694 C CA . VAL A 1 90 ? -25.603 -14.851 12.668 1.00 92.31 90 VAL A CA 1
ATOM 695 C C . VAL A 1 90 ? -25.721 -16.318 13.081 1.00 92.31 90 VAL A C 1
ATOM 697 O O . VAL A 1 90 ? -26.591 -17.023 12.575 1.00 92.31 90 VAL A O 1
ATOM 700 N N . ALA A 1 91 ? -24.896 -16.773 14.026 1.00 90.31 91 ALA A N 1
ATOM 701 C CA . ALA A 1 91 ? -24.931 -18.144 14.523 1.00 90.31 91 ALA A CA 1
ATOM 702 C C . ALA A 1 91 ? -26.261 -18.485 15.214 1.00 90.31 91 ALA A C 1
ATOM 704 O O . ALA A 1 91 ? -26.755 -19.596 15.045 1.00 90.31 91 ALA A O 1
ATOM 705 N N . SER A 1 92 ? -26.867 -17.547 15.953 1.00 90.06 92 SER A N 1
ATOM 706 C CA . SER A 1 92 ? -28.151 -17.782 16.626 1.00 90.06 92 SER A CA 1
ATOM 707 C C . SER A 1 92 ? -29.330 -17.864 15.658 1.00 90.06 92 SER A C 1
ATOM 709 O O . SER A 1 92 ? -30.277 -18.592 15.930 1.00 90.06 92 SER A O 1
ATOM 711 N N . ARG A 1 93 ? -29.266 -17.166 14.518 1.00 88.00 93 ARG A N 1
ATOM 712 C CA . ARG A 1 93 ? -30.286 -17.219 13.454 1.00 88.00 93 ARG A CA 1
ATOM 713 C C . ARG A 1 93 ? -30.080 -18.358 12.460 1.00 88.00 93 ARG A C 1
ATOM 715 O O . ARG A 1 93 ? -30.967 -18.626 11.656 1.00 88.00 93 ARG A O 1
ATOM 722 N N . LEU A 1 94 ? -28.914 -19.002 12.482 1.00 85.31 94 LEU A N 1
ATOM 723 C CA . LEU A 1 94 ? -28.542 -20.066 11.552 1.00 85.31 94 LEU A CA 1
ATOM 724 C C . LEU A 1 94 ? -29.527 -21.253 11.549 1.00 85.31 94 LEU A C 1
ATOM 726 O O . LEU A 1 94 ? -29.877 -21.688 10.455 1.00 85.31 94 LEU A O 1
ATOM 730 N N . PRO A 1 95 ? -30.021 -21.753 12.704 1.00 83.06 95 PRO A N 1
ATOM 731 C CA . PRO A 1 95 ? -30.962 -22.877 12.734 1.00 83.06 95 PRO A CA 1
ATOM 732 C C . PRO A 1 95 ? -32.336 -22.551 12.132 1.00 83.06 95 PRO A C 1
ATOM 734 O O . PRO A 1 95 ? -32.989 -23.437 11.592 1.00 83.06 95 PRO A O 1
ATOM 737 N N . ASP A 1 96 ? -32.753 -21.283 12.196 1.00 79.88 96 ASP A N 1
ATOM 738 C CA . ASP A 1 96 ? -34.059 -20.817 11.711 1.00 79.88 96 ASP A CA 1
ATOM 739 C C . ASP A 1 96 ? -34.006 -20.315 10.256 1.00 79.88 96 ASP A C 1
ATOM 741 O O . ASP A 1 96 ? -35.015 -19.894 9.683 1.00 79.88 96 ASP A O 1
ATOM 745 N N . ASN A 1 97 ? -32.824 -20.335 9.632 1.00 77.12 97 ASN A N 1
ATOM 746 C CA . ASN A 1 97 ? -32.631 -19.819 8.286 1.00 77.12 97 ASN A CA 1
ATOM 747 C C . ASN A 1 97 ? -32.848 -20.910 7.228 1.00 77.12 97 ASN A C 1
ATOM 749 O O . ASN A 1 97 ? -31.935 -21.652 6.874 1.00 77.12 97 ASN A O 1
ATOM 753 N N . ALA A 1 98 ? -34.055 -20.941 6.656 1.00 68.25 98 ALA A N 1
ATOM 754 C CA . ALA A 1 98 ? -34.477 -21.912 5.640 1.00 68.25 98 ALA A CA 1
ATOM 755 C C . ALA A 1 98 ? -33.668 -21.892 4.319 1.00 68.25 98 ALA A C 1
ATOM 757 O O . ALA A 1 98 ? -33.864 -22.761 3.475 1.00 68.25 98 ALA A O 1
ATOM 758 N N . GLN A 1 99 ? -32.780 -20.912 4.117 1.00 74.62 99 GLN A N 1
ATOM 759 C CA . GLN A 1 99 ? -31.905 -20.813 2.939 1.00 74.62 99 GLN A CA 1
ATOM 760 C C . GLN A 1 99 ? -30.555 -21.533 3.128 1.00 74.62 99 GLN A C 1
ATOM 762 O O . GLN A 1 99 ? -29.761 -21.599 2.191 1.00 74.62 99 GLN A O 1
ATOM 767 N N . ILE A 1 100 ? -30.258 -22.028 4.335 1.00 62.69 100 ILE A N 1
ATOM 768 C CA . ILE A 1 100 ? -28.974 -22.649 4.677 1.00 62.69 100 ILE A CA 1
ATOM 769 C C . ILE A 1 100 ? -29.171 -24.162 4.754 1.00 62.69 100 ILE A C 1
ATOM 771 O O . ILE A 1 100 ? -29.812 -24.673 5.667 1.00 62.69 100 ILE A O 1
ATOM 775 N N . VAL A 1 101 ? -28.625 -24.875 3.769 1.00 59.62 101 VAL A N 1
ATOM 776 C CA . VAL A 1 101 ? -28.643 -26.341 3.685 1.00 59.62 101 VAL A CA 1
ATOM 777 C C . VAL A 1 101 ? -27.216 -26.839 3.922 1.00 59.62 101 VAL A C 1
ATOM 779 O O . VAL A 1 101 ? -26.299 -26.368 3.248 1.00 59.62 101 VAL A O 1
ATOM 782 N N . PHE A 1 102 ? -27.034 -27.733 4.897 1.00 59.09 102 PHE A N 1
ATOM 783 C CA . PHE A 1 102 ? -25.761 -28.409 5.182 1.00 59.09 102 PHE A CA 1
ATOM 784 C C . PHE A 1 102 ? -25.622 -29.704 4.383 1.00 59.09 102 PHE A C 1
ATOM 786 O O . PHE A 1 102 ? -26.656 -30.386 4.191 1.00 59.09 102 PHE A O 1
#

Secondary structure (DSSP, 8-state):
----TTSPTT---HHHHHHHHHHHHHHHHHTTSS--TT-TTTS-GGGG---HHHHHHHTTTHHHHTT--S-HHHHHHHHHHHHHHHHHHHHHHGGG-TT---

Sequence (102 aa):
MLAAPHLEPGTVDWRAYTFCVLEQTHRMLRSKQVFAKNSSKWGDPRAKLLAGEAWEQARPTVPASLGLPGEAGEHLAARAVLLDGTYREVASRLPDNAQIVF

Foldseek 3Di:
DPDDVPDDPPDDPVVVVVVVVVVVVVVCLVVLVDADPPDPSRHDPCVPDDDDPRCVVCVQCVCVVVVHDSDPVVVVVVVVVVVVVVVVVCVVCVVVDPVDDD

Organism: NCBI:txid68272

pLDDT: mean 87.72, std 9.96, range [46.91, 97.69]

Radius of gyration: 26.62 Å; chains: 1; bounding box: 50×44×65 Å